Protein AF-A0AAW2BRB1-F1 (afdb_monomer_lite)

Secondary structure (DSSP, 8-state):
-EEEEEEEEEE---TTTTTT-TT--EEEEEEEEESS--S---TT--EEEETT-S-SS--TT---

Sequence (64 aa):
MVLKLHKPKEAYWNPKSFSMIHHLKLLIIDNVHLLRAPKHLPNALRYLDWGGYPLKSFPSSFQQ

pLDDT: mean 86.14, std 5.31, range [60.16, 93.06]

Structure (mmCIF, N/CA/C/O backbone):
data_AF-A0AAW2BRB1-F1
#
_entry.id   AF-A0AAW2BRB1-F1
#
loop_
_atom_site.group_PDB
_atom_site.id
_atom_site.type_symbol
_atom_site.label_atom_id
_atom_site.label_alt_id
_atom_site.label_comp_id
_atom_site.label_asym_id
_atom_site.label_entity_id
_atom_site.label_seq_id
_atom_site.pdbx_PDB_ins_code
_atom_site.Cartn_x
_atom_site.Cartn_y
_atom_site.Cartn_z
_atom_site.occupancy
_atom_site.B_iso_or_equiv
_atom_site.auth_seq_id
_atom_site.auth_comp_id
_atom_site.auth_asym_id
_atom_site.auth_atom_id
_atom_site.pdbx_PDB_model_num
ATOM 1 N N . MET A 1 1 ? -6.103 -10.187 -3.647 1.00 84.94 1 MET A N 1
ATOM 2 C CA . MET A 1 1 ? -6.361 -9.997 -2.209 1.00 84.94 1 MET A CA 1
ATOM 3 C C . MET A 1 1 ? -7.201 -8.750 -2.044 1.00 84.94 1 MET A C 1
ATOM 5 O O . MET A 1 1 ? -6.906 -7.747 -2.683 1.00 84.94 1 MET A O 1
ATOM 9 N N . VAL A 1 2 ? -8.248 -8.832 -1.232 1.00 86.81 2 VAL A N 1
ATOM 10 C CA . VAL A 1 2 ? -9.171 -7.726 -0.976 1.00 86.81 2 VAL A CA 1
ATOM 11 C C . VAL A 1 2 ? -9.254 -7.541 0.536 1.00 86.81 2 VAL A C 1
ATOM 13 O O . VAL A 1 2 ? -9.590 -8.484 1.246 1.00 86.81 2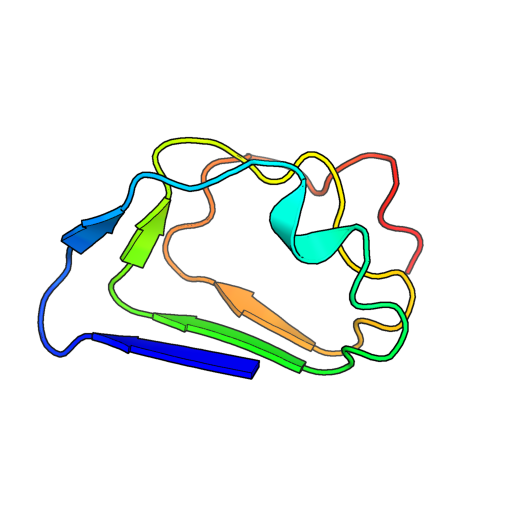 VAL A O 1
ATOM 16 N N . LEU A 1 3 ? -8.912 -6.350 1.017 1.00 83.75 3 LEU A N 1
ATOM 17 C CA . LEU A 1 3 ? -9.062 -5.921 2.406 1.00 83.75 3 LEU A CA 1
ATOM 18 C C . LEU A 1 3 ? -10.040 -4.752 2.420 1.00 83.75 3 LEU A C 1
ATOM 20 O O . LEU A 1 3 ? -9.713 -3.673 1.933 1.00 83.75 3 LEU A O 1
ATOM 24 N N . LYS A 1 4 ? -11.237 -4.976 2.964 1.00 85.62 4 LYS A N 1
ATOM 25 C CA . LYS A 1 4 ? -12.258 -3.938 3.121 1.00 85.62 4 LYS A CA 1
ATOM 26 C C . LYS A 1 4 ? -12.721 -3.901 4.563 1.00 85.62 4 LYS A C 1
ATOM 28 O O . LYS A 1 4 ? -13.101 -4.934 5.115 1.00 85.62 4 LYS A O 1
ATOM 33 N N . LEU A 1 5 ? -12.696 -2.717 5.157 1.00 85.56 5 LEU A N 1
ATOM 34 C CA . LEU A 1 5 ? -13.312 -2.467 6.454 1.00 85.56 5 LEU A CA 1
ATOM 35 C C . LEU A 1 5 ? -14.568 -1.617 6.280 1.00 85.56 5 LEU A C 1
ATOM 37 O O . LEU A 1 5 ? -14.668 -0.813 5.360 1.00 85.56 5 LEU A O 1
ATOM 41 N N . HIS A 1 6 ? -15.533 -1.795 7.181 1.00 84.25 6 HIS A N 1
ATOM 42 C CA . HIS A 1 6 ? -16.763 -0.997 7.179 1.00 84.25 6 HIS A CA 1
ATOM 43 C C . HIS A 1 6 ? -16.483 0.460 7.589 1.00 84.25 6 HIS A C 1
ATOM 45 O O . HIS A 1 6 ? -17.155 1.379 7.142 1.00 84.25 6 HIS A O 1
ATOM 51 N N . LYS A 1 7 ? -15.481 0.678 8.449 1.00 87.38 7 LYS A N 1
ATOM 52 C CA . LYS A 1 7 ? -15.062 2.005 8.910 1.00 87.38 7 LYS A CA 1
ATOM 53 C C . LYS A 1 7 ? -13.559 2.177 8.693 1.00 87.38 7 LYS A C 1
ATOM 55 O O . LYS A 1 7 ? -12.839 1.190 8.876 1.00 87.38 7 LYS A O 1
ATOM 60 N N . PRO A 1 8 ? -13.090 3.396 8.364 1.00 86.94 8 PRO A N 1
ATOM 61 C CA . PRO A 1 8 ? -11.670 3.697 8.281 1.00 86.94 8 PRO A CA 1
ATOM 62 C C . PRO A 1 8 ? -10.938 3.261 9.546 1.00 86.94 8 PRO A C 1
ATOM 64 O O . PRO A 1 8 ? -11.356 3.594 10.658 1.00 86.94 8 PRO A O 1
ATOM 67 N N . LYS A 1 9 ? -9.854 2.504 9.381 1.00 89.25 9 LYS A N 1
ATOM 68 C CA . LYS A 1 9 ? -9.006 2.081 10.495 1.00 89.25 9 LYS A CA 1
ATOM 69 C C . LYS A 1 9 ? -7.536 2.218 10.143 1.00 89.25 9 LYS A C 1
ATOM 71 O O . LYS A 1 9 ? -7.105 1.842 9.052 1.00 89.25 9 LYS A O 1
ATOM 76 N N . GLU A 1 10 ? -6.766 2.698 11.106 1.00 89.69 10 GLU A N 1
ATOM 77 C CA . GLU A 1 10 ? -5.314 2.648 11.041 1.00 89.69 10 GLU A CA 1
ATOM 78 C C . GLU A 1 10 ? -4.822 1.236 11.349 1.00 89.69 10 GLU A C 1
ATOM 80 O O . GLU A 1 10 ? -5.242 0.602 12.323 1.00 89.69 10 GLU A O 1
ATOM 85 N N . ALA A 1 11 ? -3.923 0.731 10.510 1.00 86.06 11 ALA A N 1
ATOM 86 C CA . ALA A 1 11 ? -3.330 -0.578 10.710 1.00 86.06 11 ALA A CA 1
ATOM 87 C C . ALA A 1 11 ? -1.803 -0.499 10.711 1.00 86.06 11 ALA A C 1
ATOM 89 O O . ALA A 1 11 ? -1.160 0.005 9.784 1.00 86.06 11 ALA A O 1
ATOM 90 N N . TYR A 1 12 ? -1.224 -1.070 11.766 1.00 85.88 12 TYR A N 1
ATOM 91 C CA . TYR A 1 12 ? 0.186 -1.414 11.797 1.00 85.88 12 TYR A CA 1
ATOM 92 C C . TYR A 1 12 ? 0.405 -2.694 11.006 1.00 85.88 12 TYR A C 1
ATOM 94 O O . TYR A 1 12 ? -0.315 -3.678 11.152 1.00 85.88 12 TYR A O 1
ATOM 102 N N . TRP A 1 13 ? 1.441 -2.686 10.181 1.00 86.00 13 TRP A N 1
ATOM 103 C CA . TRP A 1 13 ? 1.825 -3.840 9.386 1.00 86.00 13 TRP A CA 1
ATOM 104 C C . TRP A 1 13 ? 3.333 -3.835 9.138 1.00 86.00 13 TRP A C 1
ATOM 106 O O . TRP A 1 13 ? 4.041 -2.874 9.486 1.00 86.00 13 TRP A O 1
ATOM 116 N N . ASN A 1 14 ? 3.822 -4.931 8.560 1.00 88.56 14 ASN A N 1
ATOM 117 C CA . ASN A 1 14 ? 5.198 -5.063 8.115 1.00 88.56 14 ASN A CA 1
ATOM 118 C C . ASN A 1 14 ? 5.313 -4.536 6.670 1.00 88.56 14 ASN A C 1
ATOM 120 O O . ASN A 1 14 ? 4.717 -5.125 5.773 1.00 88.56 14 ASN A O 1
ATOM 124 N N . PRO A 1 15 ? 6.130 -3.502 6.398 1.00 88.25 15 PRO A N 1
ATOM 125 C CA . PRO A 1 15 ? 6.353 -2.984 5.043 1.00 88.25 15 PRO A CA 1
ATOM 126 C C . PRO A 1 15 ? 6.823 -4.015 4.002 1.00 88.25 15 PRO A C 1
ATOM 128 O O . PRO A 1 15 ? 6.801 -3.730 2.804 1.00 88.25 15 PRO A O 1
ATOM 131 N N . LYS A 1 16 ? 7.294 -5.191 4.441 1.00 88.88 16 LYS A N 1
ATOM 132 C CA . LYS A 1 16 ? 7.710 -6.315 3.591 1.00 88.88 16 LYS A CA 1
ATOM 133 C C . LYS A 1 16 ? 6.620 -7.378 3.390 1.00 88.88 16 LYS A C 1
ATOM 135 O O . LYS A 1 16 ? 6.880 -8.357 2.708 1.00 88.88 16 LYS A O 1
ATOM 140 N N . SER A 1 17 ? 5.407 -7.223 3.928 1.00 87.31 17 SER A N 1
ATOM 141 C CA . SER A 1 17 ? 4.359 -8.258 3.835 1.00 87.31 17 SER A CA 1
ATOM 142 C C . SER A 1 17 ? 4.023 -8.677 2.399 1.00 87.31 17 SER A C 1
ATOM 144 O O . SER A 1 17 ? 3.658 -9.825 2.172 1.00 87.31 17 SER A O 1
ATOM 146 N N . PHE A 1 18 ? 4.180 -7.780 1.423 1.00 86.75 18 PHE A N 1
ATOM 147 C CA . PHE A 1 18 ? 3.923 -8.093 0.017 1.00 86.75 18 PHE A CA 1
ATOM 148 C C . PHE A 1 18 ? 5.124 -8.684 -0.735 1.00 86.75 18 PHE A C 1
ATOM 150 O O . PHE A 1 18 ? 4.943 -9.156 -1.853 1.00 86.75 18 PHE A O 1
ATOM 157 N N . SER A 1 19 ? 6.333 -8.714 -0.158 1.00 84.94 19 SER A N 1
ATOM 158 C CA . SER A 1 19 ? 7.532 -9.149 -0.894 1.00 84.94 19 SER A CA 1
ATOM 159 C C . SER A 1 19 ? 7.521 -10.634 -1.260 1.00 84.94 19 SER A C 1
ATOM 161 O O . SER A 1 19 ? 8.181 -11.021 -2.216 1.00 84.94 19 SER A O 1
ATOM 163 N N . MET A 1 20 ? 6.776 -11.456 -0.514 1.00 84.69 20 MET A N 1
ATOM 164 C CA . MET A 1 20 ? 6.715 -12.912 -0.711 1.00 84.69 20 MET A CA 1
ATOM 165 C C . MET A 1 20 ? 5.505 -13.366 -1.542 1.00 84.69 20 MET A C 1
ATOM 167 O O . MET A 1 20 ? 5.370 -14.549 -1.843 1.00 84.69 20 MET A O 1
ATOM 171 N N . ILE A 1 21 ? 4.594 -12.457 -1.914 1.00 88.44 21 ILE A N 1
ATOM 172 C CA . ILE A 1 21 ? 3.345 -12.823 -2.602 1.00 88.44 21 ILE A CA 1
ATOM 173 C C . ILE A 1 21 ? 3.513 -12.678 -4.119 1.00 88.44 21 ILE A C 1
ATOM 175 O O . ILE A 1 21 ? 2.862 -11.856 -4.760 1.00 88.44 21 ILE A O 1
ATOM 179 N N . HIS A 1 22 ? 4.394 -13.490 -4.705 1.00 86.00 22 HIS A N 1
ATOM 180 C CA . HIS A 1 22 ? 4.859 -13.338 -6.092 1.00 86.00 22 HIS A CA 1
ATOM 181 C C . HIS A 1 22 ? 3.767 -13.442 -7.169 1.00 86.00 22 HIS A C 1
ATOM 183 O O . HIS A 1 22 ? 3.944 -12.910 -8.259 1.00 86.00 22 HIS A O 1
ATOM 189 N N . HIS A 1 23 ? 2.634 -14.087 -6.879 1.00 90.62 23 HIS A N 1
ATOM 190 C CA . HIS A 1 23 ? 1.545 -14.303 -7.842 1.00 90.62 23 HIS A CA 1
ATOM 191 C C . HIS A 1 23 ? 0.337 -13.382 -7.630 1.00 90.62 23 HIS A C 1
ATOM 193 O O . HIS A 1 23 ? -0.712 -13.584 -8.248 1.00 90.62 23 HIS A O 1
ATOM 199 N N . LEU A 1 24 ? 0.444 -12.379 -6.752 1.00 92.12 24 LEU A N 1
ATOM 200 C CA . LEU A 1 24 ? -0.661 -11.459 -6.510 1.00 92.12 24 LEU A CA 1
ATOM 201 C C . LEU A 1 24 ? -0.886 -10.566 -7.734 1.00 92.12 24 LEU A C 1
ATOM 203 O O . LEU A 1 24 ? -0.059 -9.715 -8.031 1.00 92.12 24 LEU A O 1
ATOM 207 N N . LYS A 1 25 ? -2.031 -10.737 -8.401 1.00 92.94 25 LYS A N 1
ATOM 208 C CA . LYS A 1 25 ? -2.428 -9.928 -9.569 1.00 92.94 25 LYS A CA 1
ATOM 209 C C . LYS A 1 25 ? -3.385 -8.785 -9.234 1.00 92.94 25 LYS A C 1
ATOM 211 O O . LYS A 1 25 ? -3.432 -7.802 -9.961 1.00 92.94 25 LYS A O 1
ATOM 216 N N . LEU A 1 26 ? -4.135 -8.918 -8.143 1.00 93.00 26 LEU A N 1
ATOM 217 C CA . LEU A 1 26 ? -5.168 -7.976 -7.720 1.00 93.00 26 LEU A CA 1
ATOM 218 C C . LEU A 1 26 ? -4.949 -7.599 -6.255 1.00 93.00 26 LEU A C 1
ATOM 220 O O . LEU A 1 26 ? -4.932 -8.496 -5.404 1.00 93.00 26 LEU A O 1
ATOM 224 N N . LEU A 1 27 ? -4.840 -6.307 -5.957 1.00 92.12 27 LEU A N 1
ATOM 225 C CA . LEU A 1 27 ? -4.807 -5.774 -4.597 1.00 92.12 27 LEU A CA 1
ATOM 226 C C . LEU A 1 27 ? -5.852 -4.667 -4.456 1.00 92.12 27 LEU A C 1
ATOM 228 O O . LEU A 1 27 ? -5.798 -3.678 -5.177 1.00 92.12 27 LEU A O 1
ATOM 232 N N . ILE A 1 28 ? -6.789 -4.851 -3.526 1.00 93.06 28 ILE A N 1
ATOM 233 C CA . ILE A 1 28 ? -7.780 -3.836 -3.159 1.00 93.06 28 ILE A CA 1
ATOM 234 C C . ILE A 1 28 ? -7.670 -3.583 -1.657 1.00 93.06 28 ILE A C 1
ATOM 236 O O . ILE A 1 28 ? -7.776 -4.535 -0.876 1.00 93.06 28 ILE A O 1
ATOM 240 N N . ILE A 1 29 ? -7.453 -2.331 -1.262 1.00 90.88 29 ILE A N 1
ATOM 241 C CA . ILE A 1 29 ? -7.382 -1.891 0.133 1.00 90.88 29 ILE A CA 1
ATOM 242 C C . ILE A 1 29 ? -8.306 -0.687 0.312 1.00 90.88 29 ILE A C 1
ATOM 244 O O . ILE A 1 29 ? -8.009 0.416 -0.145 1.00 90.88 29 ILE A O 1
ATOM 248 N N . ASP A 1 30 ? -9.413 -0.917 1.010 1.00 91.25 30 ASP A N 1
ATOM 249 C CA . ASP A 1 30 ? -10.475 0.063 1.223 1.00 91.25 30 ASP A CA 1
ATOM 250 C C . ASP A 1 30 ? -10.730 0.277 2.719 1.00 91.25 30 ASP A C 1
ATOM 252 O O . ASP A 1 30 ? -10.740 -0.679 3.505 1.00 91.25 30 ASP A O 1
ATOM 256 N N . ASN A 1 31 ? -10.929 1.536 3.115 1.00 89.44 31 ASN A N 1
ATOM 257 C CA . ASN A 1 31 ? -11.088 1.966 4.509 1.00 89.44 31 ASN A CA 1
ATOM 258 C C . ASN A 1 31 ? -9.960 1.496 5.451 1.00 89.44 31 ASN A C 1
ATOM 260 O O . ASN A 1 31 ? -10.163 1.305 6.652 1.00 89.44 31 ASN A O 1
ATOM 264 N N . VAL A 1 32 ? -8.747 1.317 4.924 1.00 88.81 32 VAL A N 1
ATOM 265 C CA . VAL A 1 32 ? -7.558 0.974 5.711 1.00 88.81 32 VAL A CA 1
ATOM 266 C C . VAL A 1 32 ? -6.463 1.993 5.431 1.00 88.81 32 VAL A C 1
ATOM 268 O O . VAL A 1 32 ? -5.939 2.075 4.319 1.00 88.81 32 VAL A O 1
ATOM 271 N N . HIS A 1 33 ? -6.081 2.735 6.467 1.00 86.56 33 HIS A N 1
ATOM 272 C CA . HIS A 1 33 ? -4.912 3.606 6.444 1.00 86.56 33 HIS A CA 1
ATOM 273 C C . HIS A 1 33 ? -3.702 2.830 6.955 1.00 86.56 33 HIS A C 1
ATOM 275 O O . HIS A 1 33 ? -3.571 2.542 8.148 1.00 86.56 33 HIS A O 1
ATOM 281 N N . LEU A 1 34 ? -2.800 2.466 6.044 1.00 85.75 34 LEU A N 1
ATOM 282 C CA . LEU A 1 34 ? -1.535 1.858 6.435 1.00 85.75 34 LEU A CA 1
ATOM 283 C C . LEU A 1 34 ? -0.553 2.955 6.837 1.00 85.75 34 LEU A C 1
ATOM 285 O O . LEU A 1 34 ? -0.092 3.727 6.002 1.00 85.75 34 LEU A O 1
ATOM 289 N N . LEU A 1 35 ? -0.184 2.975 8.118 1.00 84.75 35 LEU A N 1
ATOM 290 C CA . LEU A 1 35 ? 0.713 3.987 8.696 1.00 84.75 35 LEU A CA 1
ATOM 291 C C . LEU A 1 35 ? 2.133 3.956 8.112 1.00 84.75 35 LEU A C 1
ATOM 293 O O . LEU A 1 35 ? 2.904 4.898 8.266 1.00 84.75 35 LEU A O 1
ATOM 297 N N . ARG A 1 36 ? 2.505 2.849 7.46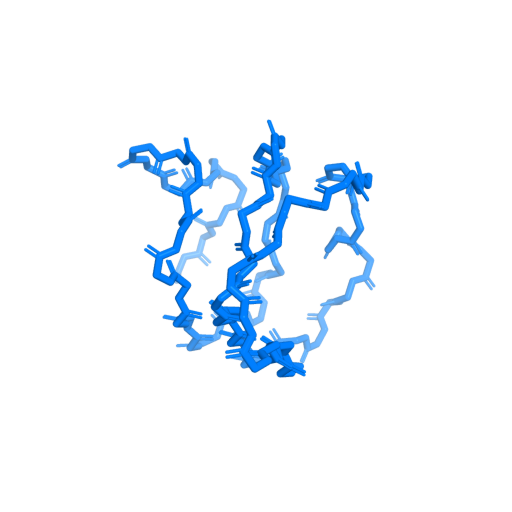7 1.00 86.12 36 ARG A N 1
ATOM 298 C CA . ARG A 1 36 ? 3.789 2.691 6.783 1.00 86.12 36 ARG A CA 1
ATOM 299 C C . ARG A 1 36 ? 3.552 2.282 5.344 1.00 86.12 36 ARG A C 1
ATOM 301 O O . ARG A 1 36 ? 2.679 1.470 5.063 1.00 86.12 36 ARG A O 1
ATOM 308 N N . ALA A 1 37 ? 4.362 2.806 4.442 1.00 83.81 37 ALA A N 1
ATOM 309 C CA . ALA A 1 37 ? 4.322 2.403 3.051 1.00 83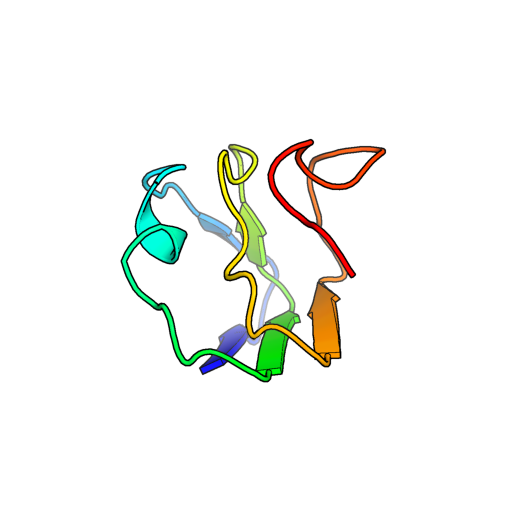.81 37 ALA A CA 1
ATOM 310 C C . ALA A 1 37 ? 4.872 0.987 2.830 1.00 83.81 37 ALA A C 1
ATOM 312 O O . ALA A 1 37 ? 5.780 0.576 3.562 1.00 83.81 37 ALA A O 1
ATOM 313 N N . PRO A 1 38 ? 4.395 0.256 1.803 1.00 87.88 38 PRO A N 1
ATOM 314 C CA . PRO A 1 38 ? 5.085 -0.941 1.347 1.00 87.88 38 PRO A CA 1
ATOM 315 C C . PRO A 1 38 ? 6.483 -0.579 0.868 1.00 87.88 38 PRO A C 1
ATOM 317 O O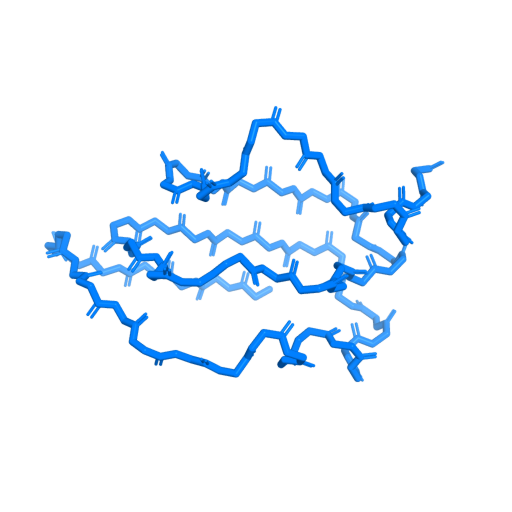 . PRO A 1 38 ? 6.665 0.405 0.154 1.00 87.88 38 PRO A O 1
ATOM 320 N N . LYS A 1 39 ? 7.464 -1.427 1.173 1.00 88.31 39 LYS A N 1
ATOM 321 C CA . LYS A 1 39 ? 8.769 -1.370 0.495 1.00 88.31 39 LYS A CA 1
ATOM 322 C C . LYS A 1 39 ? 8.733 -2.041 -0.876 1.00 88.31 39 LYS A C 1
ATOM 324 O O . LYS A 1 39 ? 9.503 -1.677 -1.759 1.00 88.31 39 LYS A O 1
ATOM 329 N N . HIS A 1 40 ? 7.838 -3.012 -1.034 1.00 86.69 40 HIS A N 1
ATOM 330 C CA . HIS A 1 40 ? 7.686 -3.803 -2.245 1.00 86.69 40 HIS A CA 1
ATOM 331 C C . HIS A 1 40 ? 6.208 -3.983 -2.557 1.00 86.69 40 HIS A C 1
ATOM 333 O O . HIS A 1 40 ? 5.411 -4.234 -1.651 1.00 86.69 40 HIS A O 1
ATOM 339 N N . LEU A 1 41 ? 5.868 -3.881 -3.836 1.00 88.12 41 LEU A N 1
ATOM 340 C CA . LEU A 1 41 ? 4.626 -4.411 -4.379 1.00 88.12 41 LEU A CA 1
ATOM 341 C C . LEU A 1 41 ? 4.968 -5.64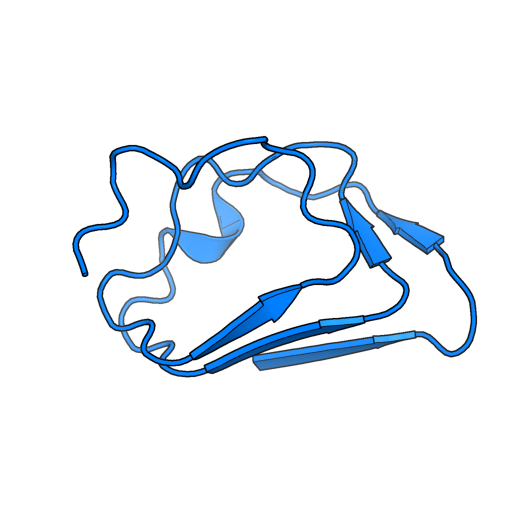3 -5.227 1.00 88.12 41 LEU A C 1
ATOM 343 O O . LEU A 1 41 ? 6.080 -5.722 -5.748 1.00 88.12 41 LEU A O 1
ATOM 347 N N . PRO A 1 42 ? 4.063 -6.622 -5.355 1.00 86.56 42 PRO A N 1
ATOM 348 C CA . PRO A 1 42 ? 4.336 -7.812 -6.150 1.00 86.56 42 PRO A CA 1
ATOM 349 C C . PRO A 1 42 ? 4.482 -7.467 -7.633 1.00 86.56 42 PRO A C 1
ATOM 351 O O . PRO A 1 42 ? 3.614 -6.805 -8.190 1.00 86.56 42 PRO A O 1
ATOM 354 N N . ASN A 1 43 ? 5.521 -7.974 -8.301 1.00 86.88 43 ASN A N 1
ATOM 355 C CA . ASN A 1 43 ? 5.741 -7.715 -9.733 1.00 86.88 43 ASN A CA 1
ATOM 356 C C . ASN A 1 43 ? 4.614 -8.260 -10.625 1.00 86.88 43 ASN A C 1
ATOM 358 O O . ASN A 1 43 ? 4.385 -7.765 -11.720 1.00 86.88 43 ASN A O 1
ATOM 362 N N . ALA A 1 44 ? 3.892 -9.288 -10.170 1.00 89.62 44 ALA A N 1
ATOM 363 C CA . ALA A 1 44 ? 2.748 -9.823 -10.903 1.00 89.62 44 ALA A CA 1
ATOM 364 C C . ALA A 1 44 ? 1.474 -8.972 -10.759 1.00 89.62 44 ALA A C 1
ATOM 366 O O . ALA A 1 44 ? 0.449 -9.337 -11.342 1.00 89.62 44 ALA A O 1
ATOM 367 N N . LEU A 1 45 ? 1.505 -7.883 -9.981 1.00 90.69 45 LEU A N 1
ATOM 368 C CA . LEU A 1 45 ? 0.340 -7.050 -9.714 1.00 90.69 45 LEU A CA 1
ATOM 369 C C . LEU A 1 45 ? -0.099 -6.342 -11.000 1.00 90.69 45 LEU A C 1
ATOM 371 O O . LEU A 1 45 ? 0.665 -5.621 -11.629 1.00 90.69 45 LEU A O 1
ATOM 375 N N . ARG A 1 46 ? -1.348 -6.581 -11.401 1.00 90.69 46 ARG A N 1
ATOM 376 C CA . ARG A 1 46 ? -1.971 -6.017 -12.607 1.00 90.69 46 ARG A CA 1
ATOM 377 C C . ARG A 1 46 ? -3.030 -4.977 -12.284 1.00 90.69 46 ARG A C 1
ATOM 379 O O . ARG A 1 46 ? -3.304 -4.119 -13.111 1.00 90.69 46 ARG A O 1
ATOM 386 N N . TYR A 1 47 ? -3.626 -5.070 -11.101 1.00 90.75 47 TYR A N 1
ATOM 387 C CA . TYR A 1 47 ? -4.644 -4.140 -10.651 1.00 90.75 47 TYR A CA 1
ATOM 388 C C . TYR A 1 47 ? -4.424 -3.772 -9.191 1.00 90.75 47 TYR A C 1
ATOM 390 O O . TYR A 1 47 ? -4.260 -4.648 -8.332 1.00 90.75 47 TYR A O 1
ATOM 398 N N . LEU A 1 48 ? -4.467 -2.469 -8.934 1.00 89.69 48 LEU A N 1
ATOM 399 C CA . LEU A 1 48 ? -4.332 -1.880 -7.619 1.00 89.69 48 LEU A CA 1
ATOM 400 C C . LEU A 1 48 ? -5.426 -0.835 -7.404 1.00 89.69 48 LEU A C 1
ATOM 402 O O . LEU A 1 48 ? -5.481 0.154 -8.127 1.00 89.69 48 LEU A O 1
ATOM 406 N N . ASP A 1 49 ? -6.236 -1.042 -6.374 1.00 91.06 49 ASP A N 1
ATOM 407 C CA . ASP A 1 49 ? -7.171 -0.050 -5.847 1.00 91.06 49 ASP A CA 1
ATOM 408 C C . ASP A 1 49 ? -6.858 0.165 -4.364 1.00 91.06 49 ASP A C 1
ATOM 410 O O . ASP A 1 49 ? -6.942 -0.757 -3.551 1.00 91.06 49 ASP A O 1
ATOM 414 N N . TRP A 1 50 ? -6.389 1.360 -4.017 1.00 90.25 50 TRP A N 1
ATOM 415 C CA . TRP A 1 50 ? -5.931 1.658 -2.666 1.00 90.25 50 TRP A CA 1
ATOM 416 C C . TRP A 1 50 ? -6.142 3.137 -2.328 1.00 90.25 50 TRP A C 1
ATOM 418 O O . TRP A 1 50 ? -5.233 3.959 -2.448 1.00 90.25 50 TRP A O 1
ATOM 428 N N . GLY A 1 51 ? -7.343 3.463 -1.841 1.00 82.25 51 GLY A N 1
ATOM 429 C CA . GLY A 1 51 ? -7.784 4.843 -1.581 1.00 82.25 51 GLY A CA 1
ATOM 430 C C . GLY A 1 51 ? -7.013 5.612 -0.494 1.00 82.25 51 GLY A C 1
ATOM 431 O O . GLY A 1 51 ? -7.089 6.833 -0.447 1.00 82.25 51 GLY A O 1
ATOM 432 N N . GLY A 1 52 ? -6.245 4.921 0.355 1.00 82.12 52 GLY A N 1
ATOM 433 C CA . GLY A 1 52 ? -5.425 5.498 1.433 1.00 82.12 52 GLY A CA 1
ATOM 434 C C . GLY A 1 52 ? -3.927 5.210 1.299 1.00 82.12 52 GLY A C 1
ATOM 435 O O . GLY A 1 52 ? -3.256 4.971 2.305 1.00 82.12 52 GLY A O 1
ATOM 436 N N . TYR A 1 53 ? -3.406 5.122 0.071 1.00 86.56 53 TYR A N 1
ATOM 437 C CA . TYR A 1 53 ? -2.000 4.783 -0.153 1.00 86.56 53 TYR A CA 1
ATOM 438 C C . TYR A 1 53 ? -1.056 5.870 0.410 1.00 86.56 53 TYR A C 1
ATOM 440 O O . TYR A 1 53 ? -1.178 7.037 0.041 1.00 86.56 53 TYR A O 1
ATOM 448 N N . PRO A 1 54 ? -0.096 5.527 1.293 1.00 81.50 54 PRO A N 1
ATOM 449 C CA . PRO A 1 54 ? 0.672 6.524 2.046 1.00 81.50 54 PRO A CA 1
ATOM 450 C C . PRO A 1 54 ? 1.816 7.192 1.261 1.00 81.50 54 PRO A C 1
ATOM 452 O O . PRO A 1 54 ? 2.430 8.126 1.776 1.00 81.50 54 PRO A O 1
ATOM 455 N N . LEU A 1 55 ? 2.153 6.725 0.049 1.00 82.44 55 LEU A N 1
ATOM 456 C CA . LEU A 1 55 ? 3.210 7.328 -0.777 1.00 82.44 55 LEU A CA 1
ATOM 457 C C . LEU A 1 55 ? 2.638 8.102 -1.960 1.00 82.44 55 LEU A C 1
ATOM 459 O O . LEU A 1 55 ? 1.630 7.727 -2.545 1.00 82.44 55 LEU A O 1
ATOM 463 N N . LYS A 1 56 ? 3.373 9.137 -2.373 1.00 82.31 56 LYS A N 1
ATOM 464 C CA . LYS A 1 56 ? 3.077 9.924 -3.580 1.00 82.31 56 LYS A CA 1
ATOM 465 C C . LYS A 1 56 ? 3.434 9.199 -4.882 1.00 82.31 56 LYS A C 1
ATOM 467 O O . LYS A 1 56 ? 2.981 9.603 -5.944 1.00 82.31 56 LYS A O 1
ATOM 472 N N . SER A 1 57 ? 4.272 8.167 -4.803 1.00 83.06 57 SER A N 1
ATOM 473 C CA . SER A 1 57 ? 4.740 7.377 -5.940 1.00 83.06 57 SER A CA 1
ATOM 474 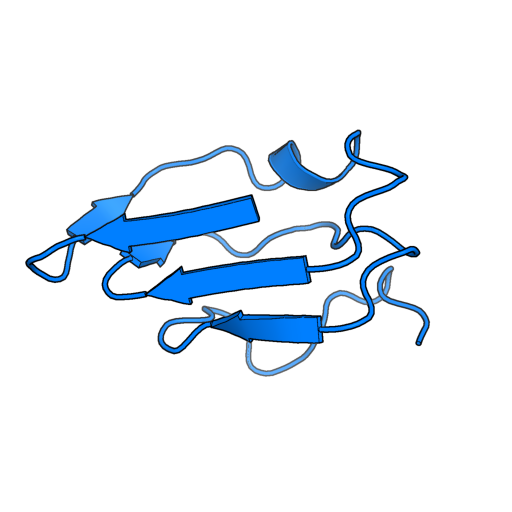C C . SER A 1 57 ? 4.796 5.891 -5.591 1.00 83.06 57 SER A C 1
ATOM 476 O O . SER A 1 57 ? 4.833 5.502 -4.418 1.00 83.06 57 SER A O 1
ATOM 478 N N . PHE A 1 58 ? 4.808 5.043 -6.619 1.00 83.56 58 PHE A N 1
ATOM 479 C CA . PHE A 1 58 ? 5.018 3.613 -6.427 1.00 83.56 58 PHE A CA 1
ATOM 480 C C . PHE A 1 58 ? 6.441 3.313 -5.937 1.00 83.56 58 PHE A C 1
ATOM 482 O O . PHE A 1 58 ? 7.367 4.081 -6.220 1.00 83.56 58 PHE A O 1
ATOM 489 N N . PRO A 1 59 ? 6.642 2.207 -5.192 1.00 81.50 59 PRO A N 1
ATOM 490 C CA . PRO A 1 59 ? 7.976 1.783 -4.794 1.00 81.50 59 PRO A CA 1
ATOM 491 C C . PRO A 1 59 ? 8.813 1.516 -6.045 1.00 81.50 59 PRO A C 1
ATOM 493 O O . PRO A 1 59 ? 8.304 0.957 -7.010 1.00 81.50 59 PRO A O 1
ATOM 496 N N . SER A 1 60 ? 10.108 1.825 -6.013 1.00 78.94 60 SER A N 1
ATOM 497 C CA . SER A 1 60 ? 11.015 1.614 -7.155 1.00 78.94 60 SER A CA 1
ATOM 498 C C . SER A 1 60 ? 11.102 0.160 -7.635 1.00 78.94 60 SER A C 1
ATOM 500 O O . SER A 1 60 ? 11.511 -0.094 -8.760 1.00 78.94 60 SER A O 1
ATOM 502 N N . SER A 1 61 ? 10.719 -0.797 -6.785 1.00 76.06 61 SER A N 1
ATOM 503 C CA . SER A 1 61 ? 10.637 -2.218 -7.139 1.00 76.06 61 SER A CA 1
ATOM 504 C C . SER A 1 61 ? 9.414 -2.582 -7.980 1.00 76.06 61 SER A C 1
ATOM 506 O O . SER A 1 61 ? 9.380 -3.668 -8.548 1.00 76.06 61 SER A O 1
ATOM 508 N N . PHE A 1 62 ? 8.417 -1.701 -8.071 1.00 78.88 62 PHE A N 1
ATOM 509 C CA . PHE A 1 62 ? 7.241 -1.921 -8.895 1.00 78.88 62 PHE A CA 1
ATOM 510 C C . PHE A 1 62 ? 7.575 -1.603 -10.355 1.00 78.88 62 PHE A C 1
ATOM 512 O O . PHE A 1 62 ? 7.653 -0.442 -10.752 1.00 78.88 62 PHE A O 1
ATOM 519 N N . GLN A 1 63 ? 7.808 -2.653 -11.136 1.00 69.12 63 GLN A N 1
ATOM 520 C CA . GLN A 1 63 ? 8.021 -2.578 -12.579 1.00 69.12 63 GLN A CA 1
ATOM 521 C C . GLN A 1 63 ? 6.725 -3.032 -13.260 1.00 69.12 63 GLN A C 1
ATOM 523 O O . GLN A 1 63 ? 6.309 -4.174 -13.061 1.00 69.12 63 GLN A O 1
ATOM 528 N N . GLN A 1 64 ? 6.059 -2.120 -13.975 1.00 60.16 64 GLN A N 1
ATOM 529 C CA . GLN A 1 64 ? 4.779 -2.377 -14.650 1.00 60.16 64 GLN A CA 1
ATOM 530 C C . GLN A 1 64 ? 4.971 -3.108 -15.983 1.00 60.16 64 GLN A C 1
ATOM 532 O O . GLN A 1 64 ? 5.917 -2.734 -16.712 1.00 60.16 64 GLN A O 1
#

Foldseek 3Di:
DAAEDPAQDEDEDDLCPQVPVQQAQEYHHYSYADPDARLDHHQNHNYYHHPRHPDPDDHPNHDD

Radius of gyration: 11.2 Å; chains: 1; bounding box: 28×24×26 Å

Organism: NCBI:txid425828